Protein AF-A0A660NYS0-F1 (afdb_monomer_lite)

Secondary structure (DSSP, 8-state):
-PPPHHHHTPPPPPTTTHHHHHHHHHHGGGPPBSSSBPPPPHHHHHHHHHHTT--HHHHHHHHHHHHHHHHHHHHHHHHHHHHT-

Structure (mmCIF, N/CA/C/O backbone):
data_AF-A0A660NYS0-F1
#
_entry.id   AF-A0A660NYS0-F1
#
loop_
_atom_site.group_PDB
_atom_site.id
_atom_site.type_symbol
_atom_site.label_atom_id
_atom_site.label_alt_id
_atom_site.label_comp_id
_atom_site.label_asym_id
_atom_site.label_entity_id
_atom_site.label_seq_id
_atom_site.pdbx_PDB_ins_code
_atom_site.Cartn_x
_atom_site.Cartn_y
_atom_site.Cartn_z
_atom_site.occupancy
_atom_site.B_iso_or_equiv
_atom_site.auth_seq_id
_atom_site.auth_comp_id
_atom_site.auth_asym_id
_atom_site.auth_atom_id
_atom_site.pdbx_PDB_model_num
ATOM 1 N N . MET A 1 1 ? -32.478 11.408 -2.070 1.00 74.00 1 MET A N 1
ATOM 2 C CA . MET A 1 1 ? -32.010 10.804 -0.803 1.00 74.00 1 MET A CA 1
ATOM 3 C C . MET A 1 1 ? -30.690 11.471 -0.452 1.00 74.00 1 MET A C 1
ATOM 5 O O . MET A 1 1 ? -29.904 11.636 -1.379 1.00 74.00 1 MET A O 1
ATOM 9 N N . PRO A 1 2 ? -30.467 11.930 0.791 1.00 83.19 2 PRO A N 1
ATOM 10 C CA . PRO A 1 2 ? -29.177 12.497 1.181 1.00 83.19 2 PRO A CA 1
ATOM 11 C C . PRO A 1 2 ? -28.089 11.414 1.177 1.00 83.19 2 PRO A C 1
ATOM 13 O O . PRO A 1 2 ? -28.384 10.237 1.395 1.00 83.19 2 PRO A O 1
ATOM 16 N N . LEU A 1 3 ? -26.847 11.816 0.905 1.00 78.25 3 LEU A N 1
ATOM 17 C CA . LEU A 1 3 ? -25.687 10.931 0.954 1.00 78.25 3 LEU A CA 1
ATOM 18 C C . LEU A 1 3 ? -25.464 10.468 2.415 1.00 78.25 3 LEU A C 1
ATOM 20 O O . LEU A 1 3 ? -25.524 11.312 3.311 1.00 78.25 3 LEU A O 1
ATOM 24 N N . PRO A 1 4 ? -25.244 9.168 2.690 1.00 81.38 4 PRO A N 1
ATOM 25 C CA . PRO A 1 4 ? -24.977 8.687 4.047 1.00 81.38 4 PRO A CA 1
ATOM 26 C C . PRO A 1 4 ? -23.746 9.357 4.671 1.00 81.38 4 PRO A C 1
ATOM 28 O O . PRO A 1 4 ? -22.719 9.492 4.006 1.00 81.38 4 PRO A O 1
ATOM 31 N N . GLU A 1 5 ? -23.809 9.706 5.963 1.00 77.25 5 GLU A N 1
ATOM 32 C CA . GLU A 1 5 ? -22.699 10.366 6.680 1.00 77.25 5 GLU A CA 1
ATOM 33 C C . GLU A 1 5 ? -21.380 9.589 6.594 1.00 77.25 5 GLU A C 1
ATOM 35 O O . GLU A 1 5 ? -20.310 10.189 6.519 1.00 77.25 5 GLU A O 1
ATOM 40 N N . SER A 1 6 ? -21.454 8.257 6.524 1.00 75.12 6 SER A N 1
ATOM 41 C CA . SER A 1 6 ? -20.292 7.370 6.418 1.00 75.12 6 SER A CA 1
ATOM 42 C C . SER A 1 6 ? -19.450 7.584 5.158 1.00 75.12 6 SER A C 1
ATOM 44 O O . SER A 1 6 ? -18.289 7.193 5.144 1.00 75.12 6 SER A O 1
ATOM 46 N N . ILE A 1 7 ? -20.021 8.176 4.105 1.00 76.94 7 ILE A N 1
ATOM 47 C CA . ILE A 1 7 ? -19.320 8.491 2.851 1.00 76.94 7 ILE A CA 1
ATOM 48 C C . ILE A 1 7 ? -19.400 9.980 2.491 1.00 76.94 7 ILE A C 1
ATOM 50 O O . ILE A 1 7 ? -18.859 10.392 1.472 1.00 76.94 7 ILE A O 1
ATOM 54 N N . ALA A 1 8 ? -20.047 10.800 3.325 1.00 78.62 8 ALA A N 1
ATOM 55 C CA . ALA A 1 8 ? -20.238 12.224 3.061 1.00 78.62 8 ALA A CA 1
ATOM 56 C C . ALA A 1 8 ? -18.932 13.031 3.075 1.00 78.62 8 ALA A C 1
ATOM 58 O O . ALA A 1 8 ? -18.834 14.036 2.381 1.00 78.62 8 ALA A O 1
ATOM 59 N N . ASN A 1 9 ? -17.935 12.563 3.831 1.00 77.00 9 ASN A N 1
ATOM 60 C CA . ASN A 1 9 ? -16.594 13.148 3.910 1.00 77.00 9 ASN A CA 1
ATOM 61 C C . ASN A 1 9 ? -15.525 12.197 3.353 1.00 77.00 9 ASN A C 1
ATOM 63 O O . ASN A 1 9 ? -14.372 12.247 3.786 1.00 77.00 9 ASN A O 1
ATOM 67 N N . ALA A 1 10 ? -15.909 11.270 2.469 1.00 78.06 10 ALA A N 1
ATOM 68 C CA . ALA A 1 10 ? -14.934 10.391 1.842 1.00 78.06 10 ALA A CA 1
ATOM 69 C C . ALA A 1 10 ? -13.968 11.243 0.997 1.00 78.06 10 ALA A C 1
ATOM 71 O O . ALA A 1 10 ? -14.432 12.091 0.234 1.00 78.06 10 ALA A O 1
ATOM 72 N N . PRO A 1 11 ? -12.645 11.070 1.147 1.00 78.31 11 PRO A N 1
ATOM 73 C CA . PRO A 1 11 ? -11.689 11.801 0.331 1.00 78.31 11 PRO A CA 1
ATOM 74 C C . PRO A 1 11 ? -11.787 11.347 -1.127 1.00 78.31 11 PRO A C 1
ATOM 76 O O . PRO A 1 11 ? -11.917 10.153 -1.401 1.00 78.31 11 PRO A O 1
ATOM 79 N N . ASP A 1 12 ? -11.673 12.296 -2.054 1.00 84.44 12 ASP A N 1
ATOM 80 C CA . ASP A 1 12 ? -11.503 11.980 -3.468 1.00 84.44 12 ASP A CA 1
ATOM 81 C C . ASP A 1 12 ? -10.089 11.453 -3.718 1.00 84.44 12 ASP A C 1
ATOM 83 O O . ASP A 1 12 ? -9.094 12.008 -3.236 1.00 84.44 12 ASP A O 1
ATOM 87 N N . LEU A 1 13 ? -10.001 10.370 -4.486 1.00 85.19 13 LEU A N 1
ATOM 88 C CA . LEU A 1 13 ? -8.722 9.786 -4.853 1.00 85.19 13 LEU A CA 1
ATOM 89 C C . LEU A 1 13 ? -8.059 10.650 -5.934 1.00 85.19 13 LEU A C 1
ATOM 91 O O . LEU A 1 13 ? -8.687 11.014 -6.927 1.00 85.19 13 LEU A O 1
ATOM 95 N N . GLN A 1 14 ? -6.791 11.008 -5.727 1.00 89.44 14 GLN A N 1
ATOM 96 C CA . GLN A 1 14 ? -6.033 11.747 -6.736 1.00 89.44 14 GLN A CA 1
ATOM 97 C C . GLN A 1 14 ? -5.716 10.839 -7.927 1.00 89.44 14 GLN A C 1
ATOM 99 O O . GLN A 1 14 ? -5.418 9.659 -7.744 1.00 89.44 14 GLN A O 1
ATOM 104 N N . ILE A 1 15 ? -5.717 11.423 -9.127 1.00 88.38 15 ILE A N 1
ATOM 105 C CA . ILE A 1 15 ? -5.408 10.717 -10.375 1.00 88.38 15 ILE A CA 1
ATOM 106 C C . ILE A 1 15 ? -4.054 10.007 -10.255 1.00 88.38 15 ILE A C 1
ATOM 108 O O . ILE A 1 15 ? -3.045 10.623 -9.910 1.00 88.38 15 ILE A O 1
ATOM 112 N N . GLY A 1 16 ? -4.039 8.721 -10.586 1.00 87.19 16 GLY A N 1
ATOM 113 C CA . GLY A 1 16 ? -2.881 7.837 -10.521 1.00 87.19 16 GLY A CA 1
ATOM 114 C C . GLY A 1 16 ? -2.812 7.007 -9.238 1.00 87.19 16 GLY A C 1
ATOM 115 O O . GLY A 1 16 ? -2.131 5.982 -9.230 1.00 87.19 16 GLY A O 1
ATOM 116 N N . LEU A 1 17 ? -3.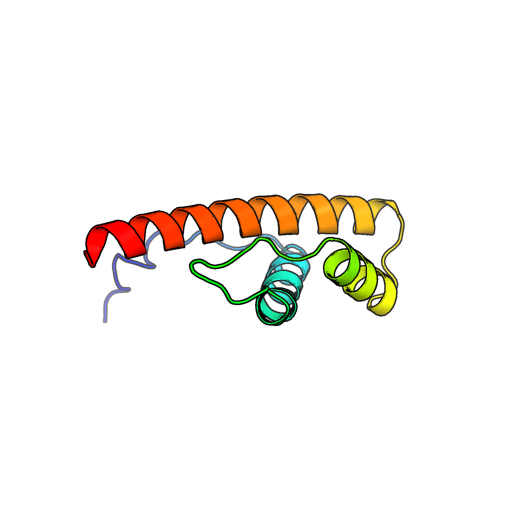523 7.385 -8.169 1.00 91.69 17 LEU A N 1
ATOM 117 C CA . LEU A 1 17 ? -3.557 6.595 -6.934 1.00 91.69 17 LEU A CA 1
ATOM 118 C C . LEU A 1 17 ? -4.497 5.384 -7.031 1.00 91.69 17 LEU A C 1
ATOM 120 O O . LEU A 1 17 ? -4.403 4.479 -6.199 1.00 91.69 17 LEU A O 1
ATOM 124 N N . GLU A 1 18 ? -5.358 5.326 -8.053 1.00 93.50 18 GLU A N 1
ATOM 125 C CA . GLU A 1 18 ? -6.202 4.164 -8.356 1.00 93.50 18 GLU A CA 1
ATOM 126 C C . GLU A 1 18 ? -5.357 2.894 -8.507 1.00 93.50 18 GLU A C 1
ATOM 128 O O . GLU A 1 18 ? -5.767 1.834 -8.042 1.00 93.50 18 GLU A O 1
ATOM 133 N N . LEU A 1 19 ? -4.145 3.026 -9.059 1.00 95.19 19 LEU A N 1
ATOM 134 C CA . LEU A 1 19 ? -3.182 1.937 -9.216 1.00 95.19 19 LEU A CA 1
ATOM 135 C C . LEU A 1 19 ? -2.880 1.239 -7.883 1.00 95.19 19 LEU A C 1
ATOM 137 O O . LEU A 1 19 ? -2.871 0.014 -7.802 1.00 95.19 19 LEU A O 1
ATOM 141 N N . TYR A 1 20 ? -2.620 2.015 -6.828 1.00 97.00 20 TYR A N 1
ATOM 142 C CA . TYR A 1 20 ? -2.270 1.458 -5.521 1.00 97.00 20 TYR A CA 1
ATOM 143 C C . TYR A 1 20 ? -3.485 0.860 -4.819 1.00 97.00 20 TYR A C 1
ATOM 145 O O . TYR A 1 20 ? -3.348 -0.120 -4.086 1.00 97.00 20 TYR A O 1
ATOM 153 N N . LEU A 1 21 ? -4.672 1.420 -5.065 1.00 95.38 21 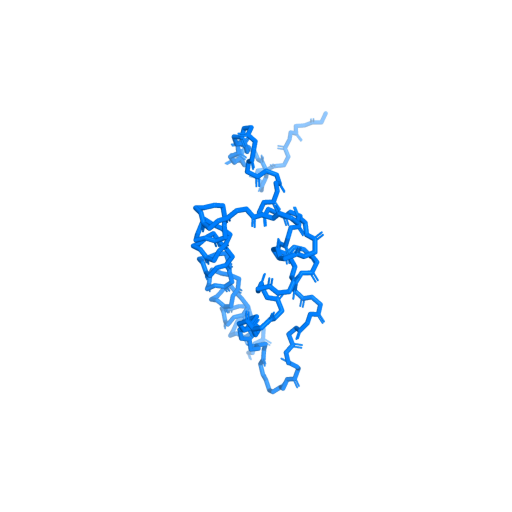LEU A N 1
ATOM 154 C CA . LEU A 1 21 ? -5.918 0.848 -4.577 1.00 95.38 21 LEU A CA 1
ATOM 155 C C . LEU A 1 21 ? -6.198 -0.507 -5.234 1.00 95.38 21 LEU A C 1
ATOM 157 O O . LEU A 1 21 ? -6.479 -1.469 -4.526 1.00 95.38 21 LEU A O 1
ATOM 161 N N . GLU A 1 22 ? -6.072 -0.601 -6.556 1.00 96.12 22 GLU A N 1
ATOM 162 C CA . GLU A 1 22 ? -6.223 -1.851 -7.306 1.00 96.12 22 GLU A CA 1
ATOM 163 C C . GLU A 1 22 ? -5.202 -2.898 -6.847 1.00 96.12 22 GLU A C 1
ATOM 165 O O . GLU A 1 22 ? -5.585 -3.993 -6.431 1.00 96.12 22 GLU A O 1
ATOM 170 N N . ALA A 1 23 ? -3.923 -2.521 -6.774 1.00 97.75 23 ALA A N 1
ATOM 171 C CA . ALA A 1 23 ? -2.868 -3.387 -6.261 1.00 97.75 23 ALA A CA 1
ATOM 172 C C . ALA A 1 23 ? -3.171 -3.895 -4.845 1.00 97.75 23 ALA A C 1
ATOM 174 O O . ALA A 1 23 ? -2.989 -5.075 -4.552 1.00 97.75 23 ALA A O 1
ATOM 175 N N . PHE A 1 24 ? -3.657 -3.032 -3.949 1.00 97.75 24 PHE A N 1
ATOM 176 C CA . PHE A 1 24 ? -4.030 -3.443 -2.598 1.00 97.75 24 PHE A CA 1
ATOM 177 C C . PHE A 1 24 ? -5.177 -4.460 -2.599 1.00 97.75 24 PHE A C 1
ATOM 179 O O . PHE A 1 24 ? -5.122 -5.445 -1.855 1.00 97.75 24 PHE A O 1
ATOM 186 N N . MET A 1 25 ? -6.195 -4.245 -3.435 1.00 96.38 25 MET A N 1
ATOM 187 C CA . MET A 1 25 ? -7.338 -5.151 -3.564 1.00 96.38 25 MET A CA 1
ATOM 188 C C . MET A 1 25 ? -6.923 -6.521 -4.110 1.00 96.38 25 MET A C 1
ATOM 190 O O . MET A 1 25 ? -7.388 -7.535 -3.593 1.00 96.38 25 MET A O 1
ATOM 194 N N . ASP A 1 26 ? -5.996 -6.575 -5.064 1.00 97.31 26 ASP A N 1
ATOM 195 C CA . ASP A 1 26 ? -5.431 -7.836 -5.551 1.00 97.31 26 ASP A CA 1
ATOM 196 C C . ASP A 1 26 ? -4.602 -8.531 -4.466 1.00 97.31 26 ASP A C 1
ATOM 198 O O . ASP A 1 26 ? -4.806 -9.704 -4.130 1.00 97.31 26 ASP A O 1
ATOM 202 N N . LEU A 1 27 ? -3.667 -7.789 -3.870 1.00 97.12 27 LEU A N 1
ATOM 203 C CA . LEU A 1 27 ? -2.675 -8.322 -2.943 1.00 97.12 27 LEU A CA 1
ATOM 204 C C . LEU A 1 27 ? -3.281 -8.771 -1.614 1.00 97.12 27 LEU A C 1
ATOM 206 O O . LEU A 1 27 ? -2.725 -9.661 -0.967 1.00 97.12 27 LEU A O 1
ATOM 210 N N . THR A 1 28 ? -4.427 -8.221 -1.204 1.00 93.50 28 THR A N 1
ATOM 211 C CA . THR A 1 28 ? -5.100 -8.642 0.034 1.00 93.50 28 THR A CA 1
ATOM 212 C C . THR A 1 28 ? -5.470 -10.133 0.024 1.00 93.50 28 THR A C 1
ATOM 214 O O . THR A 1 28 ? -5.510 -10.769 1.077 1.00 93.50 28 THR A O 1
ATOM 217 N N . THR A 1 29 ? -5.654 -10.730 -1.159 1.00 91.19 29 THR A N 1
ATOM 218 C CA . THR A 1 29 ? -5.948 -12.165 -1.326 1.00 91.19 29 THR A CA 1
ATOM 219 C C . THR A 1 29 ? -4.756 -13.073 -1.006 1.00 91.19 29 THR A C 1
ATOM 221 O O . THR A 1 29 ? -4.933 -14.260 -0.741 1.00 91.19 29 THR A O 1
ATOM 224 N N . THR A 1 30 ? -3.540 -12.520 -0.982 1.00 94.31 30 THR A N 1
ATOM 225 C CA . THR A 1 30 ? -2.286 -13.266 -0.767 1.00 94.31 30 THR A CA 1
ATOM 226 C C . THR A 1 30 ? -1.907 -13.411 0.707 1.00 94.31 30 THR A C 1
ATOM 228 O O . THR A 1 30 ? -0.922 -14.073 1.048 1.00 94.31 30 THR A O 1
ATOM 231 N N . ARG A 1 31 ? -2.667 -12.768 1.601 1.00 89.62 31 ARG A N 1
ATOM 232 C CA . ARG A 1 31 ? -2.390 -12.752 3.038 1.00 89.62 31 ARG A CA 1
ATOM 233 C C . ARG A 1 31 ? -2.432 -14.158 3.617 1.00 89.62 31 ARG A C 1
ATOM 235 O O . ARG A 1 31 ? -3.310 -14.963 3.313 1.00 89.62 31 ARG A O 1
ATOM 242 N N . GLN A 1 32 ? -1.518 -14.419 4.544 1.00 83.38 32 GLN A N 1
ATOM 243 C CA . GLN A 1 32 ? -1.588 -15.633 5.345 1.00 83.38 32 GLN A CA 1
ATOM 244 C C . GLN A 1 32 ? -2.772 -15.549 6.312 1.00 83.38 32 GLN A C 1
ATOM 246 O O . GLN A 1 32 ? -2.934 -14.562 7.036 1.00 83.38 32 GLN A O 1
ATOM 251 N N . LEU A 1 33 ? -3.583 -16.606 6.330 1.00 77.69 33 LEU A N 1
ATOM 252 C CA . LEU A 1 33 ? -4.673 -16.776 7.283 1.00 77.69 33 LEU A CA 1
ATOM 253 C C . LEU A 1 33 ? -4.157 -17.551 8.502 1.00 77.69 33 LEU A C 1
ATOM 255 O O . LEU A 1 33 ? -3.659 -18.668 8.375 1.00 77.69 33 LEU A O 1
ATOM 259 N N . GLY A 1 34 ? -4.274 -16.947 9.684 1.00 79.94 34 GLY A N 1
ATOM 260 C CA . GLY A 1 34 ? -3.924 -17.553 10.968 1.00 79.94 34 GLY A CA 1
ATOM 261 C C . GLY A 1 34 ? -4.899 -17.121 12.062 1.00 79.94 34 GLY A C 1
ATOM 262 O O . GLY A 1 34 ? -6.070 -16.870 11.793 1.00 79.94 34 GLY A O 1
ATOM 263 N N . MET A 1 35 ? -4.420 -16.982 13.302 1.00 79.00 35 MET A N 1
ATOM 264 C CA . MET A 1 35 ? -5.233 -16.436 14.406 1.00 79.00 35 MET A CA 1
ATOM 265 C C . MET A 1 35 ? -5.673 -14.978 14.168 1.00 79.00 35 MET A C 1
ATOM 267 O O . ME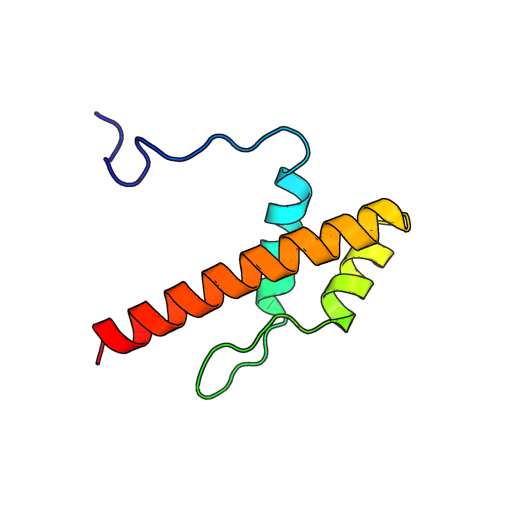T A 1 35 ? -6.659 -14.526 14.744 1.00 79.00 35 MET A O 1
ATOM 271 N N . ALA A 1 36 ? -4.932 -14.246 13.334 1.00 82.75 36 ALA A N 1
ATOM 272 C CA . ALA A 1 36 ? -5.250 -12.912 12.843 1.00 82.75 36 ALA A CA 1
ATOM 273 C C . ALA A 1 36 ? -4.724 -12.766 11.405 1.00 82.75 36 ALA A C 1
ATOM 275 O O . ALA A 1 36 ? -3.882 -13.559 10.972 1.00 82.75 36 ALA A O 1
ATOM 276 N N . ALA A 1 37 ? -5.211 -11.758 10.675 1.00 87.38 37 ALA A N 1
ATOM 277 C CA . ALA A 1 37 ? -4.661 -11.409 9.370 1.00 87.38 37 ALA A CA 1
ATOM 278 C C . ALA A 1 37 ? -3.201 -10.951 9.522 1.00 87.38 37 ALA A C 1
ATOM 280 O O . ALA A 1 37 ? -2.899 -10.100 10.360 1.00 87.38 37 ALA A O 1
ATOM 281 N N . GLY A 1 38 ? -2.303 -11.537 8.729 1.00 91.44 38 GLY A N 1
ATOM 282 C CA . GLY A 1 38 ? -0.910 -11.104 8.628 1.00 91.44 38 GLY A CA 1
ATOM 283 C C . GLY A 1 38 ? -0.705 -10.015 7.564 1.00 91.44 38 GLY A C 1
ATOM 284 O O . GLY A 1 38 ? -1.611 -9.761 6.758 1.00 91.44 38 GLY A O 1
ATOM 285 N N . PRO A 1 39 ? 0.487 -9.391 7.533 1.00 95.19 39 PRO A N 1
ATOM 286 C CA . PRO A 1 39 ? 0.842 -8.431 6.495 1.00 95.19 39 PRO A CA 1
ATOM 287 C C . PRO A 1 39 ? 0.894 -9.089 5.116 1.00 95.19 39 PRO A C 1
ATOM 289 O O . PRO A 1 39 ? 1.131 -10.294 4.988 1.00 95.19 39 PRO A O 1
ATOM 292 N N . ILE A 1 40 ? 0.721 -8.276 4.077 1.00 97.50 40 ILE A N 1
ATOM 293 C CA . ILE A 1 40 ? 0.919 -8.699 2.691 1.00 97.50 40 ILE A CA 1
ATOM 294 C C . ILE A 1 40 ? 2.396 -9.109 2.519 1.00 97.50 40 ILE A C 1
ATOM 296 O O . ILE A 1 40 ? 3.303 -8.318 2.843 1.00 97.50 40 ILE A O 1
ATOM 300 N N . PRO A 1 41 ? 2.688 -10.333 2.031 1.00 97.00 41 PRO A N 1
ATOM 301 C CA . PRO A 1 41 ? 4.066 -10.782 1.877 1.00 97.00 41 PRO A CA 1
ATOM 302 C C . PRO A 1 41 ? 4.833 -9.936 0.855 1.00 97.00 41 PRO A C 1
ATOM 304 O O . PRO A 1 41 ? 4.316 -9.570 -0.198 1.00 97.00 41 PRO A O 1
ATOM 307 N N . TRP A 1 42 ? 6.098 -9.631 1.160 1.00 97.00 42 TRP A N 1
ATOM 308 C CA . TRP A 1 42 ? 6.936 -8.747 0.337 1.00 97.00 42 TRP A CA 1
ATOM 309 C C . TRP A 1 42 ? 7.078 -9.216 -1.114 1.00 97.00 42 TRP A C 1
ATOM 311 O O . TRP A 1 42 ? 7.034 -8.395 -2.029 1.00 97.00 42 TRP A O 1
ATOM 321 N N . ASN A 1 43 ? 7.233 -10.524 -1.326 1.00 97.56 43 ASN A N 1
ATOM 322 C CA . ASN A 1 43 ? 7.450 -11.082 -2.657 1.00 97.56 43 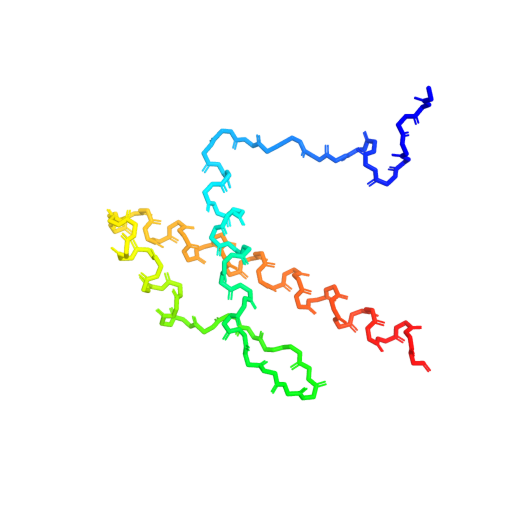ASN A CA 1
ATOM 323 C C . ASN A 1 43 ? 6.232 -10.874 -3.563 1.00 97.56 43 ASN A C 1
ATOM 325 O O . ASN A 1 43 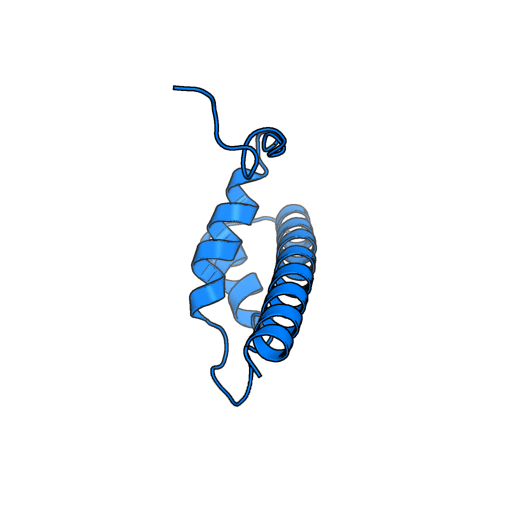? 6.432 -10.552 -4.725 1.00 97.56 43 ASN A O 1
ATOM 329 N N . TYR A 1 44 ? 5.005 -10.949 -3.035 1.00 98.25 44 TYR A N 1
ATOM 330 C CA . TYR A 1 44 ? 3.803 -10.708 -3.836 1.00 98.25 44 TYR A CA 1
ATOM 331 C C . TYR A 1 44 ? 3.679 -9.248 -4.274 1.00 98.25 44 TYR A C 1
ATOM 333 O O . TYR A 1 44 ? 3.325 -8.996 -5.419 1.00 98.25 44 TYR A O 1
ATOM 341 N N . ILE A 1 45 ? 4.054 -8.284 -3.421 1.00 98.25 45 ILE A N 1
ATOM 342 C CA . ILE A 1 45 ? 4.105 -6.862 -3.811 1.00 98.25 45 ILE A CA 1
ATOM 343 C C . ILE A 1 45 ? 5.098 -6.675 -4.966 1.00 98.25 45 ILE A C 1
ATOM 345 O O . ILE A 1 45 ? 4.777 -6.052 -5.977 1.00 98.25 45 ILE A O 1
ATOM 349 N N . ARG A 1 46 ? 6.292 -7.274 -4.844 1.00 98.38 46 ARG A N 1
ATOM 350 C CA . ARG A 1 46 ? 7.302 -7.243 -5.908 1.00 98.38 46 ARG A CA 1
ATOM 351 C C . ARG A 1 46 ? 6.797 -7.898 -7.192 1.00 98.38 46 ARG A C 1
ATOM 353 O O . ARG A 1 46 ? 6.999 -7.344 -8.263 1.00 98.38 46 ARG A O 1
ATOM 360 N N . GLU A 1 47 ? 6.208 -9.085 -7.100 1.00 98.38 47 GLU A N 1
ATOM 361 C CA . GLU A 1 47 ? 5.712 -9.844 -8.252 1.00 98.38 47 GLU A CA 1
ATOM 362 C C . GLU A 1 47 ? 4.599 -9.087 -8.979 1.00 98.38 47 GLU A C 1
ATOM 364 O O . GLU A 1 47 ? 4.634 -9.011 -10.204 1.00 98.38 47 GLU A O 1
ATOM 369 N N . TRP A 1 48 ? 3.689 -8.446 -8.241 1.00 98.44 48 TRP A N 1
ATOM 370 C CA . TRP A 1 48 ? 2.650 -7.591 -8.812 1.00 98.44 48 TRP A CA 1
ATOM 371 C C . TRP A 1 48 ? 3.255 -6.396 -9.558 1.00 98.44 48 TRP A C 1
ATOM 373 O O . TRP A 1 48 ? 2.881 -6.124 -10.697 1.00 98.44 48 TRP A O 1
ATOM 383 N N . GLY A 1 49 ? 4.246 -5.717 -8.970 1.00 98.31 49 GLY A N 1
ATOM 384 C CA . GLY A 1 49 ? 4.934 -4.610 -9.639 1.00 98.31 49 GLY A CA 1
ATOM 385 C C . GLY A 1 49 ? 5.725 -5.047 -10.878 1.00 98.31 49 GLY A C 1
ATOM 386 O O . GLY A 1 49 ? 5.724 -4.345 -11.883 1.00 98.31 49 GLY A O 1
ATOM 387 N N . VAL A 1 50 ? 6.367 -6.220 -10.837 1.00 98.50 50 VAL A N 1
ATOM 388 C CA . VAL A 1 50 ? 7.093 -6.787 -11.989 1.00 98.50 50 VAL A CA 1
ATOM 389 C C . VAL A 1 50 ? 6.127 -7.165 -13.109 1.00 98.50 50 VAL A C 1
ATOM 391 O O . VAL A 1 50 ? 6.410 -6.878 -14.268 1.00 98.50 50 VAL A O 1
ATOM 394 N N . TYR A 1 51 ? 4.996 -7.789 -12.774 1.00 98.19 51 TYR A N 1
ATOM 395 C CA . TYR A 1 51 ? 3.962 -8.157 -13.741 1.00 98.19 51 TYR A CA 1
ATOM 396 C C . TYR A 1 51 ? 3.384 -6.933 -14.464 1.00 98.19 51 TYR A C 1
ATOM 398 O O . TYR A 1 51 ? 3.136 -6.995 -15.663 1.00 98.19 51 TYR A O 1
ATOM 406 N N . ASN A 1 52 ? 3.238 -5.813 -13.754 1.00 97.81 52 ASN A N 1
ATOM 407 C CA . ASN A 1 52 ? 2.768 -4.541 -14.308 1.00 97.81 52 ASN A CA 1
ATOM 408 C C . ASN A 1 52 ? 3.889 -3.676 -14.916 1.00 97.81 52 ASN A C 1
ATOM 410 O O . ASN A 1 52 ? 3.680 -2.491 -15.162 1.00 97.81 52 ASN A O 1
ATOM 414 N N . GLU A 1 53 ? 5.078 -4.248 -15.137 1.00 98.00 53 GLU A N 1
ATOM 415 C CA . GLU A 1 53 ? 6.219 -3.586 -15.786 1.00 98.00 53 GLU A CA 1
ATOM 416 C C . GLU A 1 53 ? 6.642 -2.262 -15.119 1.00 98.00 53 GLU A C 1
ATOM 418 O O . GLU A 1 53 ? 7.154 -1.348 -15.770 1.00 98.00 53 GLU A O 1
ATOM 423 N N . LEU A 1 54 ? 6.457 -2.153 -13.797 1.00 97.81 54 LEU A N 1
ATOM 424 C CA . LEU A 1 54 ? 6.851 -0.962 -13.054 1.00 97.81 54 LEU A CA 1
ATOM 425 C C . LEU A 1 54 ? 8.373 -0.793 -13.063 1.00 97.81 54 LEU A C 1
ATOM 427 O O . LEU A 1 54 ? 9.137 -1.731 -12.812 1.00 97.81 54 LEU A O 1
ATOM 431 N N . ASN A 1 55 ? 8.817 0.440 -13.296 1.00 98.19 55 ASN A N 1
ATOM 432 C CA . ASN A 1 55 ? 10.219 0.805 -13.144 1.00 98.19 55 ASN A CA 1
ATOM 433 C C . ASN A 1 55 ? 10.622 0.885 -11.654 1.00 98.19 55 ASN A C 1
ATOM 435 O O . ASN A 1 55 ? 9.795 0.724 -10.758 1.00 98.19 55 ASN A O 1
ATOM 439 N N . ALA A 1 56 ? 11.903 1.140 -11.372 1.00 97.94 56 ALA A N 1
ATOM 440 C CA . ALA A 1 56 ? 12.418 1.163 -10.000 1.00 97.94 56 ALA A CA 1
ATOM 441 C C . ALA A 1 56 ? 11.725 2.204 -9.095 1.00 97.94 56 ALA A C 1
ATOM 443 O O . ALA A 1 56 ? 11.342 1.880 -7.977 1.00 97.94 56 ALA A O 1
ATOM 444 N N . GLU A 1 57 ? 11.502 3.423 -9.588 1.00 97.69 57 GLU A N 1
ATOM 445 C CA . GLU A 1 57 ? 10.845 4.496 -8.826 1.00 97.69 57 GLU A CA 1
ATOM 446 C C . GLU A 1 57 ? 9.363 4.180 -8.558 1.00 97.69 57 GLU A C 1
ATOM 448 O O . GLU A 1 57 ? 8.840 4.392 -7.459 1.00 97.69 57 GLU A O 1
ATOM 453 N N . GLN A 1 58 ? 8.682 3.612 -9.553 1.00 97.50 58 GLN A N 1
ATOM 454 C CA . GLN A 1 58 ? 7.304 3.148 -9.420 1.00 97.50 58 GLN A CA 1
ATOM 455 C C . GLN A 1 58 ? 7.200 1.965 -8.454 1.00 97.50 58 GLN A C 1
ATOM 457 O O . GLN A 1 58 ? 6.242 1.884 -7.691 1.00 97.50 58 GLN A O 1
ATOM 462 N N . MET A 1 59 ? 8.188 1.067 -8.449 1.00 98.25 59 MET A N 1
ATOM 463 C CA . MET A 1 59 ? 8.263 -0.050 -7.510 1.00 98.25 59 MET A CA 1
ATOM 464 C C . MET A 1 59 ? 8.420 0.450 -6.070 1.00 98.25 59 MET A C 1
ATOM 466 O O . MET A 1 59 ? 7.701 -0.011 -5.185 1.00 98.25 59 MET A O 1
ATOM 470 N N . ASP A 1 60 ? 9.303 1.421 -5.832 1.00 98.31 60 ASP A N 1
ATOM 471 C CA . ASP A 1 60 ? 9.461 2.038 -4.511 1.00 98.31 60 ASP A CA 1
ATOM 472 C C . ASP A 1 60 ? 8.155 2.701 -4.053 1.00 98.31 60 ASP A C 1
ATOM 474 O O . ASP A 1 60 ? 7.726 2.530 -2.908 1.00 98.31 60 ASP A O 1
ATOM 478 N N . SER A 1 61 ? 7.467 3.379 -4.977 1.00 97.88 61 SER A N 1
ATOM 479 C CA . SER A 1 61 ? 6.157 3.983 -4.721 1.00 97.88 61 SER A CA 1
ATOM 480 C C . SER A 1 61 ? 5.086 2.932 -4.414 1.00 97.88 61 SER A C 1
ATOM 482 O O . SER A 1 61 ? 4.313 3.109 -3.471 1.00 97.88 61 SER A O 1
ATOM 484 N N . LEU A 1 62 ? 5.056 1.812 -5.143 1.00 98.44 62 LEU A N 1
ATOM 485 C CA . LEU A 1 62 ? 4.161 0.685 -4.874 1.00 98.44 62 LEU A CA 1
ATOM 486 C C . LEU A 1 62 ? 4.395 0.135 -3.465 1.00 98.44 62 LEU A C 1
ATOM 488 O O . LEU A 1 62 ? 3.448 -0.005 -2.692 1.00 98.44 62 LEU A O 1
ATOM 492 N N . PHE A 1 63 ? 5.650 -0.129 -3.099 1.00 98.44 63 PHE A N 1
ATOM 493 C CA . PHE A 1 63 ? 5.979 -0.598 -1.756 1.00 98.44 63 PHE A CA 1
ATOM 494 C C . PHE A 1 63 ? 5.550 0.395 -0.679 1.00 98.44 63 PHE A C 1
ATOM 496 O O . PHE A 1 63 ? 4.960 -0.025 0.316 1.00 98.44 63 PHE A O 1
ATOM 503 N N . TYR A 1 64 ? 5.807 1.687 -0.877 1.00 98.12 64 TYR A N 1
ATOM 504 C CA . TYR A 1 64 ? 5.424 2.730 0.069 1.00 98.12 64 TYR A CA 1
ATOM 505 C C . TYR A 1 64 ? 3.912 2.734 0.340 1.00 98.12 64 TYR A C 1
ATOM 507 O O . TYR A 1 64 ? 3.485 2.612 1.491 1.00 98.12 64 TYR A O 1
ATOM 515 N N . HIS A 1 65 ? 3.095 2.800 -0.715 1.00 97.94 65 HIS A N 1
ATOM 516 C CA . HIS A 1 65 ? 1.641 2.884 -0.574 1.00 97.94 65 HIS A CA 1
ATOM 517 C C . HIS A 1 65 ? 1.044 1.587 -0.022 1.00 97.94 65 HIS A C 1
ATOM 519 O O . HIS A 1 65 ? 0.280 1.629 0.943 1.00 97.94 65 HIS A O 1
ATOM 525 N N . ILE A 1 66 ? 1.433 0.425 -0.561 1.00 98.19 66 ILE A N 1
ATOM 526 C CA . ILE A 1 66 ? 0.883 -0.862 -0.116 1.00 98.19 66 ILE A CA 1
ATOM 527 C C . ILE A 1 66 ? 1.209 -1.128 1.351 1.00 98.19 66 ILE A C 1
ATOM 529 O O . ILE A 1 66 ? 0.350 -1.625 2.073 1.00 98.19 66 ILE A O 1
ATOM 533 N N . ARG A 1 67 ? 2.405 -0.764 1.830 1.00 97.75 67 ARG A N 1
ATOM 534 C CA . ARG A 1 67 ? 2.772 -0.963 3.240 1.00 97.75 67 ARG A CA 1
ATOM 535 C C . ARG A 1 67 ? 1.940 -0.110 4.189 1.00 97.75 67 ARG A C 1
ATOM 537 O O . ARG A 1 67 ? 1.473 -0.640 5.193 1.00 97.75 67 ARG A O 1
ATOM 544 N N . HIS A 1 68 ? 1.707 1.158 3.863 1.00 97.62 68 HIS A N 1
ATOM 545 C CA . HIS A 1 68 ? 0.883 2.024 4.708 1.00 97.62 68 HIS A CA 1
ATOM 546 C C . HIS A 1 68 ? -0.603 1.656 4.670 1.00 97.62 68 HIS A C 1
ATOM 548 O O . HIS A 1 68 ? -1.268 1.674 5.706 1.00 97.62 68 HIS A O 1
ATOM 554 N N . MET A 1 69 ? -1.125 1.263 3.507 1.00 96.81 69 MET A N 1
ATOM 555 C CA . MET A 1 69 ? -2.498 0.758 3.403 1.00 96.81 69 MET A CA 1
ATOM 556 C C . MET A 1 69 ? -2.679 -0.544 4.190 1.00 96.81 69 MET A C 1
ATOM 558 O O . MET A 1 69 ? -3.678 -0.719 4.888 1.00 96.81 69 MET A O 1
ATOM 562 N N . ASP A 1 70 ? -1.700 -1.447 4.106 1.00 97.00 70 ASP A N 1
ATOM 563 C CA . ASP A 1 70 ? -1.690 -2.712 4.834 1.00 97.00 70 ASP A CA 1
ATOM 564 C C . ASP A 1 70 ? -1.672 -2.505 6.354 1.00 97.00 70 ASP A C 1
ATOM 566 O O . ASP A 1 70 ? -2.490 -3.085 7.066 1.00 97.00 70 ASP A O 1
ATOM 570 N N . GLU A 1 71 ? -0.807 -1.619 6.846 1.00 96.31 71 GLU A N 1
ATOM 571 C CA . GLU A 1 71 ? -0.743 -1.242 8.259 1.00 96.31 71 GLU A CA 1
ATOM 572 C C . GLU A 1 71 ? -2.092 -0.716 8.771 1.00 96.31 71 GLU A C 1
ATOM 574 O O . GLU A 1 71 ? -2.639 -1.251 9.740 1.00 96.31 71 GLU A O 1
ATOM 579 N N . ALA A 1 72 ? -2.688 0.255 8.071 1.00 95.88 72 ALA A N 1
ATOM 580 C CA . ALA A 1 72 ? -3.984 0.819 8.445 1.00 95.88 72 ALA A CA 1
ATOM 581 C C . ALA A 1 72 ? -5.107 -0.237 8.449 1.00 95.88 72 ALA A C 1
ATOM 583 O O . ALA A 1 72 ? -5.954 -0.255 9.350 1.00 95.88 72 ALA A O 1
ATOM 584 N N . TYR A 1 73 ? -5.106 -1.148 7.471 1.00 94.94 73 TYR A N 1
ATOM 585 C CA . TYR A 1 73 ? -6.070 -2.245 7.402 1.00 94.94 73 TYR A CA 1
ATOM 586 C C . TYR A 1 73 ? -5.920 -3.214 8.582 1.00 94.94 73 TYR A C 1
ATOM 588 O O . TYR A 1 73 ? -6.910 -3.571 9.224 1.00 94.94 73 TYR A O 1
ATOM 596 N N . LEU A 1 74 ? -4.691 -3.614 8.914 1.00 93.81 74 LEU A N 1
ATOM 597 C CA . LEU A 1 74 ? -4.424 -4.504 10.044 1.00 93.81 74 LEU A CA 1
ATOM 598 C C . LEU A 1 74 ? -4.812 -3.868 11.381 1.00 93.81 74 LEU A C 1
ATOM 600 O O . LEU A 1 74 ? -5.405 -4.539 12.231 1.00 93.81 74 LEU A O 1
ATOM 604 N N . GLU A 1 75 ? -4.543 -2.575 11.566 1.00 94.69 75 GLU A N 1
ATOM 605 C CA . GLU A 1 75 ? -4.991 -1.839 12.747 1.00 94.69 75 GLU A CA 1
ATOM 606 C C . GLU A 1 75 ? -6.516 -1.815 12.874 1.00 94.69 75 GLU A C 1
ATOM 608 O O . GLU A 1 75 ? -7.052 -2.008 13.971 1.00 94.69 75 GLU A O 1
ATOM 613 N N . HIS A 1 76 ? -7.222 -1.577 11.767 1.00 92.69 76 HIS A N 1
ATOM 614 C CA . HIS A 1 76 ? -8.679 -1.600 11.730 1.00 92.69 76 HIS A CA 1
ATOM 615 C C . HIS A 1 76 ? -9.221 -2.986 12.108 1.00 92.69 76 HIS A C 1
ATOM 617 O O . HIS A 1 76 ? -10.026 -3.095 13.036 1.00 92.69 76 HIS A O 1
ATOM 623 N N . MET A 1 77 ? -8.696 -4.050 11.495 1.00 90.94 77 MET A N 1
ATOM 624 C CA . MET A 1 77 ? -9.076 -5.433 11.802 1.00 90.94 77 MET A CA 1
ATOM 625 C C . MET A 1 77 ? -8.799 -5.805 13.264 1.00 90.94 77 MET A C 1
ATOM 627 O O . MET A 1 77 ? -9.610 -6.474 13.908 1.00 90.94 77 MET A O 1
ATOM 631 N N . ALA A 1 78 ? -7.679 -5.345 13.828 1.00 91.31 78 ALA A N 1
ATOM 632 C CA . ALA A 1 78 ? -7.347 -5.571 15.231 1.00 91.31 78 ALA A CA 1
ATOM 633 C C . ALA A 1 78 ? -8.311 -4.846 16.188 1.00 91.31 78 ALA A C 1
ATOM 635 O O . ALA A 1 78 ? -8.632 -5.379 17.255 1.00 91.31 78 ALA A O 1
ATOM 636 N N . LYS A 1 79 ? -8.781 -3.642 15.832 1.00 91.19 79 LYS A N 1
ATOM 637 C CA . LYS A 1 79 ? -9.800 -2.902 16.599 1.00 91.19 79 LYS A CA 1
ATOM 638 C C . LYS A 1 79 ? -11.157 -3.603 16.526 1.00 91.19 79 LYS A C 1
ATOM 640 O O . LYS A 1 79 ? -11.789 -3.795 17.564 1.00 91.19 79 LYS A O 1
ATOM 645 N N . ASP A 1 80 ? -11.562 -4.064 15.349 1.00 88.50 80 ASP A N 1
ATOM 646 C CA . ASP A 1 80 ? -12.832 -4.770 15.157 1.00 88.50 80 ASP A CA 1
ATOM 647 C C . ASP A 1 80 ? -12.864 -6.121 15.885 1.00 88.50 80 ASP A C 1
ATOM 649 O O . ASP A 1 80 ? -13.850 -6.447 16.550 1.00 88.50 80 ASP A O 1
ATOM 653 N N . ALA A 1 81 ? -11.754 -6.866 15.877 1.00 85.81 81 ALA A N 1
ATOM 654 C CA . ALA A 1 81 ? -11.615 -8.100 16.651 1.00 85.81 81 ALA A CA 1
ATOM 655 C C . ALA A 1 81 ? -11.717 -7.878 18.174 1.00 85.81 81 ALA A C 1
ATOM 657 O O . ALA A 1 81 ? -12.126 -8.786 18.896 1.00 85.81 81 ALA A O 1
ATOM 658 N N . LYS A 1 82 ? -11.346 -6.690 18.676 1.00 83.25 82 LYS A N 1
ATOM 659 C CA . LYS A 1 82 ? -11.537 -6.305 20.086 1.00 83.25 82 LYS A CA 1
ATOM 660 C C . LYS A 1 82 ? -12.966 -5.859 20.382 1.00 83.25 82 LYS A C 1
ATOM 662 O O . LYS A 1 82 ? -13.425 -6.087 21.490 1.00 83.25 82 LYS A O 1
ATOM 667 N N . ARG A 1 83 ? -13.655 -5.222 19.428 1.00 81.19 83 ARG A N 1
ATOM 668 C CA . ARG A 1 83 ? -15.043 -4.754 19.597 1.00 81.19 83 ARG A CA 1
ATOM 669 C C . ARG A 1 83 ? -16.052 -5.903 19.623 1.00 81.19 83 ARG A C 1
ATOM 671 O O . ARG A 1 83 ? -17.078 -5.790 20.281 1.00 81.19 83 ARG A O 1
ATOM 678 N N . ASN A 1 84 ? -15.765 -6.980 18.894 1.00 67.25 84 ASN A N 1
ATOM 679 C CA . ASN A 1 84 ? -16.640 -8.149 18.779 1.00 67.25 84 ASN A CA 1
ATOM 680 C C . ASN A 1 84 ? -16.308 -9.267 19.795 1.00 67.25 84 ASN A C 1
ATOM 682 O O . ASN A 1 84 ? -16.830 -10.374 19.661 1.00 67.25 84 ASN A O 1
ATOM 686 N N . LYS A 1 85 ? -15.427 -9.000 20.768 1.00 54.25 85 LYS A N 1
ATOM 687 C CA . LYS A 1 85 ? -15.121 -9.867 21.916 1.00 54.25 85 LYS A CA 1
ATOM 688 C C . LYS A 1 85 ? -15.778 -9.320 23.174 1.00 54.25 85 LYS A C 1
ATOM 690 O O . LYS A 1 85 ? -16.199 -10.161 23.995 1.00 54.25 85 LYS A O 1
#

pLDDT: mean 90.95, std 8.83, range [54.25, 98.5]

Foldseek 3Di:
DDDDPVCPPPDDDDPPCVVLVVLLVVQQVQWDDDPATDARDPVSLVVVCVVVVHDPVRSVVSCVSNRVVRVVVRVVRVVVVVVVD

Sequence (85 aa):
MPLPESIANAPDLQIGLELYLEAFMDLTTTRQLGMAAGPIPWNYIREWGVYNELNAEQMDSLFYHIRHMDEAYLEHMAKDAKRNK

Radius of gyration: 15.26 Å; chains: 1; bounding box: 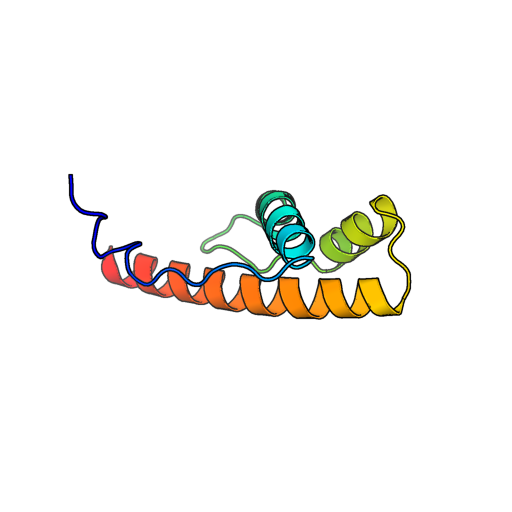44×31×38 Å